Protein AF-A0A516HEY4-F1 (afdb_monomer_lite)

Sequence (66 aa):
MTLGYWIDFIIFLLIGLALI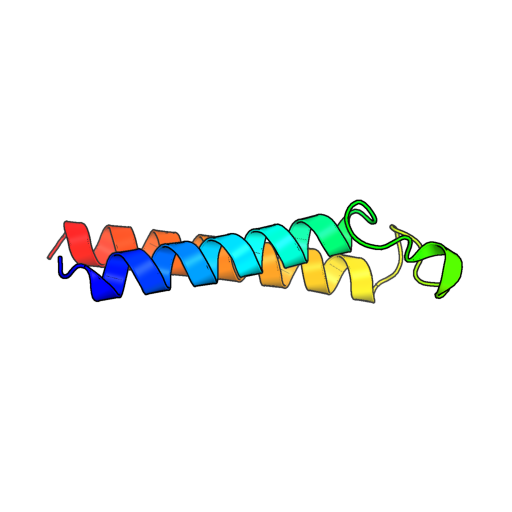SISRGKLIDLTSMGLETGSGPMRWFKYIGIALIMFQMFELIMLISS

Radius of gyration: 14.62 Å; chains: 1; bounding box: 33×13×46 Å

Foldseek 3Di:
DDPVLVVVLVVLLVQLVVLLCVLCCNNPVCVVVVDPNPDPVSVVSNVVSVVSNVVSVVVVVVVVVD

Secondary structure (DSSP, 8-state):
--HHHHHHHHHHHHHHHHHHHHHTTSSS-GGGGT--TTSHHHHHHHHHHHHHHHHHHHHHHHHHH-

Structure (mmCIF, N/CA/C/O backbone):
data_AF-A0A516HEY4-F1
#
_entry.id   AF-A0A516HEY4-F1
#
loop_
_atom_site.group_PDB
_atom_site.id
_atom_site.type_symbol
_atom_site.label_atom_id
_atom_site.label_alt_id
_atom_site.label_comp_id
_atom_site.label_asym_id
_atom_site.label_entity_id
_atom_site.label_seq_id
_atom_site.pdbx_PDB_ins_code
_atom_site.Cartn_x
_atom_site.Cartn_y
_atom_site.Cartn_z
_atom_site.occupancy
_atom_site.B_iso_or_equiv
_atom_site.auth_seq_id
_atom_site.auth_comp_id
_atom_site.auth_asym_id
_atom_site.auth_atom_id
_atom_site.pdbx_PDB_model_num
ATOM 1 N N . MET A 1 1 ? 12.788 -4.411 -17.132 1.00 74.38 1 MET A N 1
ATOM 2 C CA . MET A 1 1 ? 12.414 -3.569 -15.975 1.00 74.38 1 MET A CA 1
ATOM 3 C C . MET A 1 1 ? 13.608 -3.409 -15.055 1.00 74.38 1 MET A C 1
ATOM 5 O O . MET A 1 1 ? 14.279 -4.396 -14.777 1.00 74.38 1 MET A O 1
ATOM 9 N N . THR A 1 2 ? 13.903 -2.188 -14.627 1.00 83.69 2 THR A N 1
ATOM 10 C CA . THR A 1 2 ? 14.992 -1.885 -13.689 1.00 83.69 2 THR A CA 1
ATOM 11 C C . THR A 1 2 ? 14.669 -2.381 -12.279 1.00 83.69 2 THR A C 1
ATOM 13 O O . THR A 1 2 ? 13.509 -2.438 -11.882 1.00 83.69 2 THR A O 1
ATOM 16 N N . LEU A 1 3 ? 15.706 -2.703 -11.499 1.00 83.25 3 LEU A N 1
ATOM 17 C CA . LEU A 1 3 ? 15.577 -3.066 -10.080 1.00 83.25 3 LEU A CA 1
ATOM 18 C C . LEU A 1 3 ? 14.839 -1.996 -9.258 1.00 83.25 3 LEU A C 1
ATOM 20 O O . LEU A 1 3 ? 14.081 -2.347 -8.363 1.00 83.25 3 LEU A O 1
ATOM 24 N N . GLY A 1 4 ? 15.011 -0.712 -9.600 1.00 86.88 4 GLY A N 1
ATOM 25 C CA . GLY A 1 4 ? 14.316 0.399 -8.939 1.00 86.88 4 GLY A CA 1
ATOM 26 C C . GLY A 1 4 ? 12.791 0.277 -8.995 1.00 86.88 4 GLY A C 1
ATOM 27 O O . GLY A 1 4 ? 12.143 0.370 -7.961 1.00 86.88 4 GLY A O 1
ATOM 28 N N . TYR A 1 5 ? 12.231 -0.069 -10.161 1.00 86.12 5 TYR A N 1
ATOM 29 C CA . TYR A 1 5 ? 10.784 -0.264 -10.315 1.00 86.12 5 TYR A CA 1
ATOM 30 C C . TYR A 1 5 ? 10.240 -1.351 -9.379 1.00 86.12 5 TYR A C 1
ATOM 32 O O . TYR A 1 5 ? 9.190 -1.182 -8.770 1.00 86.12 5 TYR A O 1
ATOM 40 N N . TRP A 1 6 ? 10.964 -2.465 -9.229 1.00 86.62 6 TRP A N 1
ATOM 41 C CA . TRP A 1 6 ? 10.542 -3.556 -8.348 1.00 86.62 6 TRP A CA 1
ATOM 42 C C . TRP A 1 6 ? 10.585 -3.171 -6.868 1.00 86.62 6 TRP A C 1
ATOM 44 O O . TRP A 1 6 ? 9.731 -3.611 -6.100 1.00 86.62 6 TRP A O 1
ATOM 54 N N . ILE A 1 7 ? 11.555 -2.344 -6.471 1.00 89.88 7 ILE A N 1
ATOM 55 C CA . ILE A 1 7 ? 11.644 -1.814 -5.107 1.00 89.88 7 ILE A CA 1
ATOM 56 C C . ILE A 1 7 ? 10.449 -0.897 -4.834 1.00 89.88 7 ILE A C 1
ATOM 58 O O . ILE A 1 7 ? 9.741 -1.109 -3.848 1.00 89.88 7 ILE A O 1
ATOM 62 N N . ASP A 1 8 ? 10.174 0.048 -5.733 1.00 88.44 8 ASP A N 1
ATOM 63 C CA . ASP A 1 8 ? 9.035 0.960 -5.607 1.00 88.44 8 ASP A CA 1
ATOM 64 C C . ASP A 1 8 ? 7.714 0.181 -5.578 1.00 88.44 8 ASP A C 1
ATOM 66 O O . ASP A 1 8 ? 6.881 0.390 -4.694 1.00 88.44 8 ASP A O 1
ATOM 70 N N . PHE A 1 9 ? 7.558 -0.805 -6.466 1.00 88.19 9 PHE A N 1
ATOM 71 C CA . PHE A 1 9 ? 6.393 -1.686 -6.510 1.00 88.19 9 PHE A CA 1
ATOM 72 C C . PHE A 1 9 ? 6.142 -2.379 -5.166 1.00 88.19 9 PHE A C 1
ATOM 74 O O . PHE A 1 9 ? 5.023 -2.349 -4.652 1.00 88.19 9 PHE A O 1
ATOM 81 N N . ILE A 1 10 ? 7.176 -2.979 -4.566 1.00 91.56 10 ILE A N 1
ATOM 82 C CA . ILE A 1 10 ? 7.060 -3.661 -3.271 1.00 91.56 10 ILE A CA 1
ATOM 83 C C . ILE A 1 10 ? 6.693 -2.668 -2.162 1.00 91.56 10 ILE A C 1
ATOM 85 O O . ILE A 1 10 ? 5.836 -2.980 -1.335 1.00 91.56 10 ILE A O 1
ATOM 89 N N . ILE A 1 11 ? 7.287 -1.472 -2.148 1.00 91.69 11 ILE A N 1
ATOM 90 C CA . ILE A 1 11 ? 6.985 -0.437 -1.149 1.00 91.69 11 ILE A CA 1
ATOM 91 C C . ILE A 1 11 ? 5.512 -0.022 -1.233 1.00 91.69 11 ILE A C 1
ATOM 93 O O . ILE A 1 11 ? 4.804 -0.065 -0.223 1.00 91.69 11 ILE A O 1
ATOM 97 N N . PHE A 1 12 ? 5.014 0.319 -2.423 1.00 90.88 12 PHE A N 1
ATOM 98 C CA . PHE A 1 12 ? 3.617 0.721 -2.612 1.00 90.88 12 PHE A CA 1
ATOM 99 C C . PHE A 1 12 ? 2.633 -0.413 -2.306 1.00 90.88 12 PHE A C 1
ATOM 101 O O . PHE A 1 12 ? 1.590 -0.177 -1.687 1.00 90.88 12 PHE A O 1
ATOM 108 N N . LEU A 1 13 ? 2.982 -1.654 -2.655 1.00 91.25 13 LEU A N 1
ATOM 109 C CA . LEU A 1 13 ? 2.190 -2.834 -2.314 1.00 91.25 13 LEU A CA 1
ATOM 110 C C . LEU A 1 13 ? 2.082 -3.015 -0.791 1.00 91.25 13 LEU A C 1
ATOM 112 O O . LEU A 1 13 ? 0.988 -3.237 -0.266 1.00 91.25 13 LEU A O 1
ATOM 116 N N . LEU A 1 14 ? 3.196 -2.880 -0.069 1.00 92.00 14 LEU A N 1
ATOM 117 C CA . LEU A 1 14 ? 3.226 -2.971 1.391 1.00 92.00 14 LEU A CA 1
ATOM 118 C C . LEU A 1 14 ? 2.426 -1.845 2.052 1.00 92.00 14 LEU A C 1
ATOM 120 O O . LEU A 1 14 ? 1.688 -2.111 2.999 1.00 92.00 14 LEU A O 1
ATOM 124 N N . ILE A 1 15 ? 2.499 -0.617 1.533 1.00 92.06 15 ILE A N 1
ATOM 125 C CA . ILE A 1 15 ? 1.692 0.514 2.014 1.00 92.06 15 ILE A CA 1
ATOM 126 C C . ILE A 1 15 ? 0.195 0.228 1.829 1.00 92.06 15 ILE A C 1
ATOM 128 O O . ILE A 1 15 ? -0.586 0.396 2.770 1.00 92.06 15 ILE A O 1
ATOM 132 N N . GLY A 1 16 ? -0.216 -0.261 0.656 1.00 90.31 16 GLY A N 1
ATOM 133 C CA . GLY A 1 16 ? -1.607 -0.642 0.392 1.00 90.31 16 GLY A CA 1
ATOM 134 C C . GLY A 1 16 ? -2.103 -1.741 1.338 1.00 90.31 16 GLY A C 1
ATOM 135 O O . GLY A 1 16 ? -3.188 -1.637 1.918 1.00 90.31 16 GLY A O 1
ATOM 136 N N . LEU A 1 17 ? -1.284 -2.769 1.570 1.00 89.00 17 LEU A N 1
ATOM 137 C CA . LEU A 1 17 ? -1.5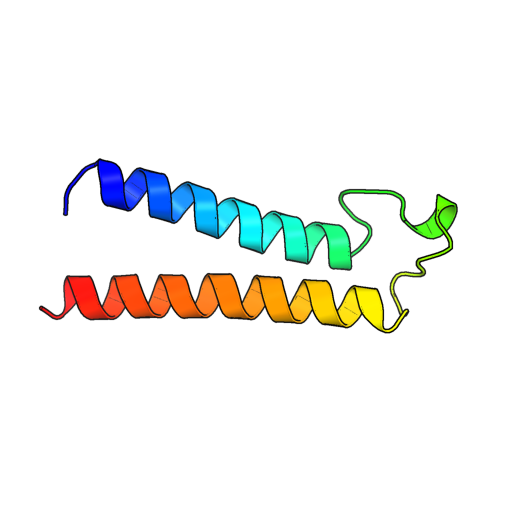84 -3.852 2.512 1.00 89.00 17 LEU A CA 1
ATOM 138 C C . LEU A 1 17 ? -1.634 -3.379 3.969 1.00 89.00 17 LEU A C 1
ATOM 140 O O . LEU A 1 17 ? -2.486 -3.849 4.732 1.00 89.00 17 LEU A O 1
ATOM 144 N N . ALA A 1 18 ? -0.770 -2.440 4.357 1.00 88.12 18 ALA A N 1
ATOM 145 C CA . ALA A 1 18 ? -0.777 -1.829 5.680 1.00 88.12 18 ALA A CA 1
ATOM 146 C C . ALA A 1 18 ? -2.061 -1.022 5.902 1.00 88.12 18 ALA A C 1
ATOM 148 O O . ALA A 1 18 ? -2.738 -1.236 6.903 1.00 88.12 18 ALA A O 1
ATOM 149 N N . LEU A 1 19 ? -2.473 -0.193 4.938 1.00 86.75 19 LEU A N 1
ATOM 150 C CA . LEU A 1 19 ? -3.742 0.551 4.965 1.00 86.75 19 LEU A CA 1
ATOM 151 C C . LEU A 1 19 ? -4.954 -0.376 5.116 1.00 86.75 19 LEU A C 1
ATOM 153 O O . LEU A 1 19 ? -5.827 -0.143 5.955 1.00 86.75 19 LEU A O 1
ATOM 157 N N . ILE A 1 20 ? -4.987 -1.477 4.361 1.00 85.38 20 ILE A N 1
ATOM 158 C CA . ILE A 1 20 ? -6.047 -2.488 4.480 1.00 85.38 20 ILE A CA 1
ATOM 159 C C . ILE A 1 20 ? -6.000 -3.168 5.854 1.00 85.38 20 ILE A C 1
ATOM 161 O O . ILE A 1 20 ? -7.045 -3.417 6.456 1.00 85.38 20 ILE A O 1
ATOM 165 N N . SER A 1 21 ? -4.819 -3.465 6.382 1.00 82.94 21 SER A N 1
ATOM 166 C CA . SER A 1 21 ? -4.670 -4.135 7.678 1.00 82.94 21 SER A CA 1
ATOM 167 C C . SER A 1 21 ? -5.019 -3.219 8.859 1.00 82.94 21 SER A C 1
ATOM 169 O O . SER A 1 21 ? -5.665 -3.674 9.807 1.00 82.94 21 SER A O 1
ATOM 171 N N . ILE A 1 22 ? -4.702 -1.924 8.764 1.00 82.81 22 ILE A N 1
ATOM 172 C CA . ILE A 1 22 ? -5.155 -0.865 9.681 1.00 82.81 22 ILE A CA 1
ATOM 173 C C . ILE A 1 22 ? -6.680 -0.763 9.622 1.00 82.81 22 ILE A C 1
ATOM 175 O O . ILE A 1 22 ? -7.334 -0.812 10.659 1.00 82.81 22 ILE A O 1
ATOM 179 N N . SER A 1 23 ? -7.271 -0.756 8.421 1.00 79.88 23 SER A N 1
ATOM 180 C CA . SER A 1 23 ? -8.732 -0.686 8.269 1.00 79.88 23 SER A CA 1
ATOM 181 C C . SER A 1 23 ? -9.488 -1.859 8.906 1.00 79.88 23 SER A C 1
ATOM 183 O O . SER A 1 23 ? -10.673 -1.762 9.212 1.00 79.88 23 SER A O 1
ATOM 185 N N . ARG A 1 24 ? -8.814 -2.996 9.102 1.00 75.31 24 ARG A N 1
ATOM 186 C CA . ARG A 1 24 ? -9.380 -4.189 9.743 1.00 75.31 24 ARG A CA 1
ATOM 187 C C . ARG A 1 24 ? -9.156 -4.215 11.257 1.00 75.31 24 ARG A C 1
ATOM 189 O O . ARG A 1 24 ? -9.537 -5.198 11.881 1.00 75.31 24 ARG A O 1
ATOM 196 N N . GLY A 1 25 ? -8.509 -3.197 11.831 1.00 68.56 25 GLY A N 1
ATOM 197 C CA . GLY A 1 25 ? -8.113 -3.190 13.243 1.00 68.56 25 GLY A CA 1
ATOM 198 C C . GLY A 1 25 ? -7.061 -4.249 13.581 1.00 68.56 25 GLY A C 1
ATOM 199 O O . GLY A 1 25 ? -6.906 -4.613 14.738 1.00 68.56 25 GLY A O 1
ATOM 200 N N . LYS A 1 26 ? -6.366 -4.797 12.572 1.00 66.56 26 LYS A N 1
ATOM 201 C CA . LYS A 1 26 ? -5.448 -5.936 12.737 1.00 66.56 26 LYS A CA 1
ATOM 202 C C . LYS A 1 26 ? -4.010 -5.513 13.046 1.00 66.56 26 LYS A C 1
ATOM 204 O O . LYS A 1 26 ? -3.223 -6.336 13.494 1.00 66.56 26 LYS A O 1
ATOM 209 N N . LEU A 1 27 ? -3.670 -4.261 12.735 1.00 62.84 27 LEU A N 1
ATOM 210 C CA . LEU A 1 27 ? -2.320 -3.696 12.857 1.00 62.84 27 LEU A CA 1
ATOM 211 C C . LEU A 1 27 ? -2.177 -2.759 14.059 1.00 62.84 27 LEU A C 1
ATOM 213 O O . LEU A 1 27 ? -1.116 -2.690 14.664 1.00 62.84 27 LEU A O 1
ATOM 217 N N . ILE A 1 28 ? -3.243 -2.031 14.385 1.00 63.00 28 ILE A N 1
ATOM 218 C CA . ILE A 1 28 ? -3.303 -1.090 15.499 1.00 63.00 28 ILE A CA 1
ATOM 219 C C . ILE A 1 28 ? -4.627 -1.366 16.197 1.00 63.00 28 ILE A C 1
ATOM 221 O O . ILE A 1 28 ? -5.660 -1.460 15.525 1.00 63.00 28 ILE A O 1
ATOM 225 N N . ASP A 1 29 ? -4.592 -1.507 17.521 1.00 60.16 29 ASP A N 1
ATOM 226 C CA . ASP A 1 29 ? -5.801 -1.618 18.329 1.00 60.16 29 ASP A CA 1
ATOM 227 C C . ASP A 1 29 ? -6.492 -0.251 18.398 1.00 60.16 29 ASP A C 1
ATOM 229 O O . ASP A 1 29 ? -6.328 0.551 19.318 1.00 60.16 29 ASP A O 1
ATOM 233 N N . LEU A 1 30 ? -7.218 0.039 17.327 1.00 60.56 30 LEU A N 1
ATOM 234 C CA . LEU A 1 30 ? -7.910 1.296 17.069 1.00 60.56 30 LEU A CA 1
ATOM 235 C C . LEU A 1 30 ? -9.154 1.460 17.954 1.00 60.56 30 LEU A C 1
ATOM 237 O O . LEU A 1 30 ? -9.686 2.566 18.048 1.00 60.56 30 LEU A O 1
ATOM 241 N N . THR A 1 31 ? -9.561 0.405 18.676 1.00 58.03 31 THR A N 1
ATOM 242 C CA . THR A 1 31 ? -10.610 0.495 19.701 1.00 58.03 31 THR A CA 1
ATOM 243 C C . THR A 1 31 ? -10.182 1.392 20.864 1.00 58.03 31 THR A C 1
ATOM 245 O O . THR A 1 31 ? -10.988 2.186 21.344 1.00 58.03 31 THR A O 1
ATOM 248 N N . SER A 1 32 ? -8.890 1.386 21.226 1.00 57.69 32 SER A N 1
ATOM 249 C CA . SER A 1 32 ? -8.309 2.310 22.216 1.00 57.69 32 SER A CA 1
ATOM 250 C C . SER A 1 32 ? -8.343 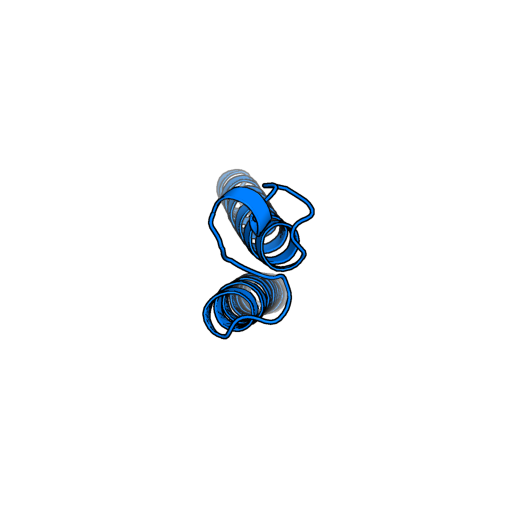3.783 21.780 1.00 57.69 32 SER A C 1
ATOM 252 O O . SER A 1 32 ? -8.313 4.682 22.617 1.00 57.69 32 SER A O 1
ATOM 254 N N . MET A 1 33 ? -8.450 4.033 20.470 1.00 60.75 33 MET A N 1
ATOM 255 C CA . MET A 1 33 ? -8.534 5.366 19.864 1.00 60.75 33 MET A CA 1
ATOM 256 C C . MET A 1 33 ? -9.976 5.773 19.510 1.00 60.75 33 MET A C 1
ATOM 258 O O . MET A 1 33 ? -10.176 6.793 18.854 1.00 60.75 33 MET A O 1
ATOM 262 N N . GLY A 1 34 ? -10.986 4.986 19.905 1.00 58.22 34 GLY A N 1
ATOM 263 C CA . GLY A 1 34 ? -12.396 5.247 19.576 1.00 58.22 34 GLY A CA 1
ATOM 264 C C . GLY A 1 34 ? -12.748 5.044 18.096 1.00 58.22 34 GLY A C 1
ATOM 265 O O . GLY A 1 34 ? -13.832 5.417 17.651 1.00 58.22 34 GLY A O 1
ATOM 266 N N . LEU A 1 35 ? -11.841 4.449 17.318 1.00 58.28 35 LEU A N 1
ATOM 267 C CA . LEU A 1 35 ? -12.029 4.115 15.912 1.00 58.28 35 LEU A CA 1
ATOM 268 C C . LEU A 1 35 ? -12.494 2.663 15.821 1.00 58.28 35 LEU A C 1
ATOM 270 O O . LEU A 1 35 ? -11.716 1.736 15.593 1.00 58.28 35 LEU A O 1
ATOM 274 N N . GLU A 1 36 ? -13.792 2.459 16.023 1.00 59.88 36 GLU A N 1
ATOM 275 C CA . GLU A 1 36 ? -14.404 1.149 15.827 1.00 59.88 36 GLU A CA 1
ATOM 276 C C . GLU A 1 36 ? -14.199 0.678 14.380 1.00 59.88 36 GLU A C 1
ATOM 278 O O . GLU A 1 36 ? -14.269 1.466 13.429 1.00 59.88 36 GLU A O 1
ATOM 283 N N . THR A 1 37 ? -14.014 -0.629 14.190 1.00 57.12 37 THR A N 1
ATOM 284 C CA . THR A 1 37 ? -13.842 -1.309 12.891 1.00 57.12 37 THR A CA 1
ATOM 285 C C . THR A 1 37 ? -15.028 -1.148 11.924 1.00 57.12 37 THR A C 1
ATOM 287 O O . THR A 1 37 ? -14.962 -1.612 10.785 1.00 57.12 37 THR A O 1
ATOM 290 N N . GLY A 1 38 ? -16.095 -0.452 12.335 1.00 54.75 38 GLY A N 1
ATOM 291 C CA . GLY A 1 38 ? -17.235 -0.040 11.509 1.00 54.75 38 GLY A CA 1
ATOM 292 C C . GLY A 1 38 ? -17.325 1.464 11.213 1.00 54.75 38 GLY A C 1
ATOM 293 O O . GLY A 1 38 ? -18.205 1.870 10.452 1.00 54.75 38 GLY A O 1
ATOM 294 N N . SER A 1 39 ? -16.439 2.291 11.775 1.00 62.28 39 SER A N 1
ATOM 295 C CA . SER A 1 39 ? -16.475 3.749 11.628 1.00 62.28 39 SER A CA 1
ATOM 296 C C . SER A 1 39 ? -16.159 4.194 10.189 1.00 62.28 39 SER A C 1
ATOM 298 O O . SER A 1 39 ? -15.354 3.587 9.478 1.00 62.28 39 SER A O 1
ATOM 300 N N . GLY A 1 40 ? -16.807 5.278 9.742 1.00 66.75 40 GLY A N 1
ATOM 301 C CA . GLY A 1 40 ? -16.600 5.897 8.424 1.00 66.75 40 GLY A CA 1
ATOM 302 C C . GLY A 1 40 ?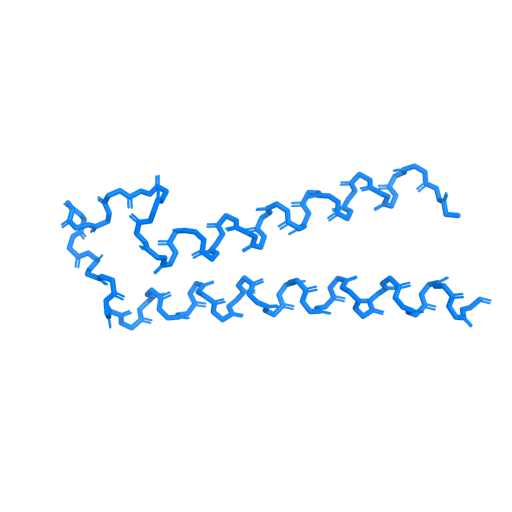 -15.130 6.003 7.971 1.00 66.75 40 GLY A C 1
ATOM 303 O O . GLY A 1 40 ? -14.830 5.532 6.872 1.00 66.75 40 GLY A O 1
ATOM 304 N N . PRO A 1 41 ? -14.195 6.543 8.780 1.00 68.75 41 PRO A N 1
ATOM 305 C CA . PRO A 1 41 ? -12.778 6.659 8.406 1.00 68.75 41 PRO A CA 1
ATOM 306 C C . PRO A 1 41 ? -12.097 5.312 8.129 1.00 68.75 41 PRO A C 1
ATOM 308 O O . PRO A 1 41 ? -11.286 5.207 7.209 1.00 68.75 41 PRO A O 1
ATOM 311 N N . MET A 1 42 ? -12.477 4.252 8.842 1.00 73.81 42 MET A N 1
ATOM 312 C CA . MET A 1 42 ? -11.928 2.909 8.649 1.00 73.81 42 MET A CA 1
ATOM 313 C C . MET A 1 42 ? -12.226 2.369 7.241 1.00 73.81 42 MET A C 1
ATOM 315 O O . MET A 1 42 ? -11.363 1.786 6.580 1.00 73.81 42 MET A O 1
ATOM 319 N N . ARG A 1 43 ? -13.442 2.625 6.733 1.00 78.44 43 ARG A N 1
ATOM 320 C CA . ARG A 1 43 ? -13.817 2.273 5.354 1.00 78.44 43 ARG A CA 1
ATOM 321 C C . ARG A 1 43 ? -12.987 3.037 4.324 1.00 78.44 43 ARG A C 1
ATOM 323 O O . ARG A 1 43 ? -12.598 2.437 3.327 1.00 78.44 43 ARG A O 1
ATOM 330 N N . TRP A 1 44 ? -12.678 4.311 4.564 1.00 81.56 44 TRP A N 1
ATOM 331 C CA . TRP A 1 44 ? -11.847 5.107 3.655 1.00 81.56 44 TRP A CA 1
ATOM 332 C C . TRP A 1 44 ? -10.434 4.539 3.521 1.00 81.56 44 TRP A C 1
ATOM 334 O O . TRP A 1 44 ? -9.984 4.323 2.398 1.00 81.56 44 TRP A O 1
ATOM 344 N N . PHE A 1 45 ? -9.775 4.185 4.629 1.00 83.56 45 PHE A N 1
ATOM 345 C CA . PHE A 1 45 ? -8.449 3.551 4.582 1.00 83.56 45 PHE A CA 1
ATOM 346 C C . PHE A 1 45 ? -8.450 2.241 3.787 1.00 83.56 45 PHE A C 1
ATOM 348 O O . PHE A 1 45 ? -7.532 1.989 3.006 1.00 83.56 45 PHE A O 1
ATOM 355 N N . LYS A 1 46 ? -9.513 1.436 3.920 1.00 84.31 46 LYS A N 1
ATOM 356 C CA . LYS A 1 46 ? -9.691 0.216 3.125 1.00 84.31 46 LYS A CA 1
ATOM 357 C C . LYS A 1 46 ? -9.757 0.523 1.628 1.00 84.31 46 LYS A C 1
ATOM 359 O O . LYS A 1 46 ? -9.059 -0.122 0.851 1.00 84.31 46 LYS A O 1
ATOM 364 N N . TYR A 1 47 ? -10.597 1.473 1.219 1.00 87.62 47 TYR A N 1
ATOM 365 C CA . TYR A 1 47 ? -10.770 1.809 -0.197 1.00 87.62 47 TYR A CA 1
ATOM 366 C C . TYR A 1 47 ? -9.519 2.443 -0.802 1.00 87.62 47 TYR A C 1
ATOM 368 O O . TYR A 1 47 ? -9.149 2.078 -1.913 1.00 87.62 47 TYR A O 1
ATOM 376 N N . ILE A 1 48 ? -8.829 3.310 -0.058 1.00 89.50 48 ILE A N 1
ATOM 377 C CA . ILE A 1 48 ? -7.558 3.910 -0.486 1.00 89.50 48 ILE A CA 1
ATOM 378 C C . ILE A 1 48 ? -6.495 2.824 -0.682 1.00 89.50 48 ILE A C 1
ATOM 380 O O . ILE A 1 48 ? -5.839 2.795 -1.719 1.00 89.50 48 ILE A O 1
ATOM 384 N N . GLY A 1 49 ? -6.360 1.890 0.267 1.00 89.12 49 GLY A N 1
ATOM 385 C CA . GLY A 1 49 ? -5.415 0.777 0.142 1.00 89.12 49 GLY A CA 1
ATOM 386 C C . GLY A 1 49 ? -5.720 -0.139 -1.048 1.00 89.12 49 GLY A C 1
ATOM 387 O O . GLY A 1 49 ? -4.806 -0.534 -1.766 1.00 89.12 49 GLY A O 1
ATOM 388 N N . ILE A 1 50 ? -7.001 -0.435 -1.307 1.00 89.75 50 ILE A N 1
ATOM 389 C CA . ILE A 1 50 ? -7.421 -1.212 -2.487 1.00 89.75 50 ILE A CA 1
ATOM 390 C C . ILE A 1 50 ? -7.108 -0.453 -3.782 1.00 89.75 50 ILE A C 1
ATOM 392 O O . ILE A 1 50 ? -6.559 -1.047 -4.706 1.00 89.75 50 ILE A O 1
ATOM 396 N N . ALA A 1 51 ? -7.419 0.844 -3.849 1.00 90.50 51 ALA A N 1
ATOM 397 C CA . ALA A 1 51 ? -7.162 1.670 -5.027 1.00 90.50 51 ALA A CA 1
ATOM 398 C C . ALA A 1 51 ? -5.665 1.746 -5.357 1.00 90.50 51 ALA A C 1
ATOM 400 O O . ALA A 1 51 ? -5.295 1.593 -6.517 1.00 90.50 51 ALA A O 1
ATOM 401 N N . LEU A 1 52 ? -4.811 1.892 -4.338 1.00 91.62 52 LEU A N 1
ATOM 402 C CA . LEU A 1 52 ? -3.352 1.858 -4.477 1.00 91.62 52 LEU A CA 1
ATOM 403 C C . LEU A 1 52 ? -2.866 0.544 -5.097 1.00 91.62 52 LEU A C 1
ATOM 405 O O . LEU A 1 52 ? -2.107 0.562 -6.060 1.00 91.62 52 LEU A O 1
ATOM 409 N N . ILE A 1 53 ? -3.342 -0.598 -4.591 1.00 92.19 53 ILE A N 1
ATOM 410 C CA . ILE A 1 53 ? -2.963 -1.911 -5.133 1.00 92.19 53 ILE A CA 1
ATOM 411 C C . ILE A 1 53 ? -3.460 -2.067 -6.576 1.00 92.19 53 ILE A C 1
ATOM 413 O O . ILE A 1 53 ? -2.715 -2.543 -7.427 1.00 92.19 53 ILE A O 1
ATOM 417 N N . MET A 1 54 ? -4.698 -1.660 -6.873 1.00 92.62 54 MET A N 1
ATOM 418 C CA . MET A 1 54 ? -5.251 -1.749 -8.229 1.00 92.62 54 MET A CA 1
ATOM 419 C C . MET A 1 54 ? -4.481 -0.884 -9.226 1.00 92.62 54 MET A C 1
ATOM 421 O O . MET A 1 54 ? -4.173 -1.356 -10.319 1.00 92.62 54 MET A O 1
ATOM 425 N N . PHE A 1 55 ? -4.149 0.351 -8.846 1.00 90.62 55 PHE A N 1
ATOM 426 C CA . PHE A 1 55 ? -3.340 1.248 -9.666 1.00 90.62 55 PHE A CA 1
ATOM 427 C C . PHE A 1 55 ? -1.974 0.628 -9.969 1.00 90.62 55 PHE A C 1
ATOM 429 O O . PHE A 1 55 ? -1.562 0.577 -11.125 1.00 90.62 55 PHE A O 1
ATOM 436 N N . GLN A 1 56 ? -1.332 0.033 -8.962 1.00 88.81 56 GLN A N 1
ATOM 437 C CA . GLN A 1 56 ? -0.014 -0.559 -9.148 1.00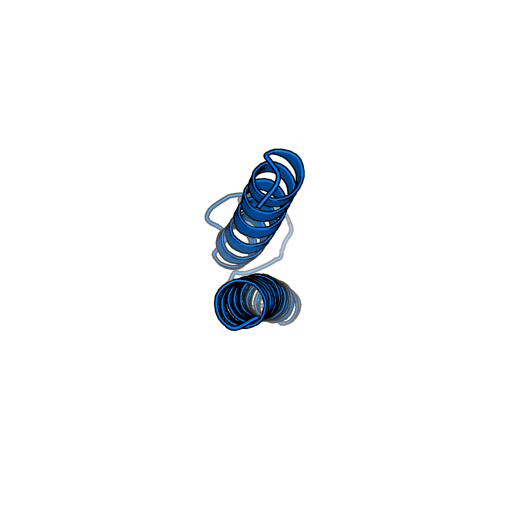 88.81 56 GLN A CA 1
ATOM 438 C C . GLN A 1 56 ? -0.022 -1.824 -10.007 1.00 88.81 56 GLN A C 1
ATOM 440 O O . GLN A 1 56 ? 0.906 -2.060 -10.780 1.00 88.81 56 GLN A O 1
ATOM 445 N N . MET A 1 57 ? -1.094 -2.615 -9.939 1.00 90.12 57 MET A N 1
ATOM 446 C CA . MET A 1 57 ? -1.295 -3.740 -10.857 1.00 90.12 57 MET A CA 1
ATOM 447 C C . MET A 1 57 ? -1.558 -3.265 -12.289 1.00 90.12 57 MET A C 1
ATOM 449 O O . MET A 1 57 ? -1.077 -3.887 -13.233 1.00 90.12 57 MET A O 1
ATOM 453 N N . PHE A 1 58 ? -2.285 -2.160 -12.465 1.00 90.56 58 PHE A N 1
ATOM 454 C CA . PHE A 1 58 ? -2.510 -1.568 -13.780 1.00 90.56 58 PHE A CA 1
ATOM 455 C C . PHE A 1 58 ? -1.205 -1.061 -14.409 1.00 90.56 58 PHE A C 1
ATOM 457 O O . PHE A 1 58 ? -0.932 -1.385 -15.564 1.00 90.56 58 PHE A O 1
ATOM 464 N N . GLU A 1 59 ? -0.363 -0.348 -13.653 1.00 87.12 59 GLU A N 1
ATOM 465 C CA . GLU A 1 59 ? 0.963 0.071 -14.128 1.00 87.12 59 GLU A CA 1
ATOM 466 C C . GLU A 1 59 ? 1.833 -1.122 -14.536 1.00 87.12 59 GLU A C 1
ATOM 468 O O . GLU A 1 59 ? 2.478 -1.084 -15.582 1.00 87.12 59 GLU A O 1
ATOM 473 N N . LEU A 1 60 ? 1.820 -2.204 -13.749 1.00 87.50 60 LEU A N 1
ATOM 474 C CA . LEU A 1 60 ? 2.558 -3.426 -14.072 1.00 87.50 60 LEU A CA 1
ATOM 475 C C . LEU A 1 60 ? 2.079 -4.049 -15.391 1.00 87.50 60 LEU A C 1
ATOM 477 O O . LEU A 1 60 ? 2.901 -4.434 -16.220 1.00 87.50 60 LEU A O 1
ATOM 481 N N . ILE A 1 61 ? 0.764 -4.122 -15.611 1.00 90.19 61 ILE A N 1
ATOM 482 C CA . ILE A 1 61 ? 0.181 -4.649 -16.855 1.00 90.19 61 ILE A CA 1
ATOM 483 C C . ILE A 1 61 ? 0.569 -3.774 -18.052 1.00 90.19 61 ILE A C 1
ATOM 485 O O . ILE A 1 61 ? 0.987 -4.298 -19.086 1.00 90.19 61 ILE A O 1
ATOM 489 N N . MET A 1 62 ? 0.466 -2.450 -17.918 1.00 88.88 62 MET A N 1
ATOM 490 C CA . MET A 1 62 ? 0.852 -1.500 -18.968 1.00 88.88 62 MET A CA 1
ATOM 491 C C . MET A 1 62 ? 2.335 -1.626 -19.326 1.00 88.88 62 MET A C 1
ATOM 493 O O . MET A 1 62 ? 2.688 -1.632 -20.498 1.00 88.88 62 MET A O 1
ATOM 497 N N . LEU A 1 63 ? 3.196 -1.798 -18.325 1.00 83.88 63 LEU A N 1
ATOM 498 C CA . LEU A 1 63 ? 4.638 -1.926 -18.518 1.00 83.88 63 LEU A CA 1
ATOM 499 C C . LEU A 1 63 ? 5.056 -3.278 -19.123 1.00 83.88 63 LEU A C 1
ATOM 501 O O . LEU A 1 63 ? 6.102 -3.367 -19.755 1.00 83.88 63 LEU A O 1
ATOM 505 N N . ILE A 1 64 ? 4.275 -4.343 -18.917 1.00 84.12 64 ILE A N 1
ATOM 506 C CA . ILE A 1 64 ? 4.507 -5.657 -19.549 1.00 84.12 64 ILE A CA 1
ATOM 507 C C . ILE A 1 64 ? 3.981 -5.687 -20.993 1.00 84.12 64 ILE A C 1
ATOM 509 O O . ILE A 1 64 ? 4.482 -6.456 -21.810 1.00 84.12 64 ILE A O 1
ATOM 513 N N . SER A 1 65 ? 2.955 -4.890 -21.299 1.00 78.81 65 SER A N 1
ATOM 514 C CA . SER A 1 65 ? 2.318 -4.840 -22.622 1.00 78.81 65 SER A CA 1
ATOM 515 C C . SER A 1 65 ? 2.958 -3.846 -23.601 1.00 78.81 65 SER A C 1
ATOM 517 O O . SER A 1 65 ? 2.596 -3.866 -24.778 1.00 78.81 65 SER A O 1
ATOM 519 N N . SER A 1 66 ? 3.902 -3.017 -23.138 1.00 65.19 66 SER A N 1
ATOM 520 C CA . SER A 1 66 ? 4.757 -2.133 -23.949 1.00 65.19 66 SER A CA 1
ATOM 521 C C . SER A 1 66 ? 6.061 -2.806 -24.364 1.00 65.19 66 SER A C 1
ATOM 523 O O . SER A 1 66 ? 6.450 -2.657 -25.541 1.00 65.19 66 SER A O 1
#

pLDDT: mean 79.88, std 12.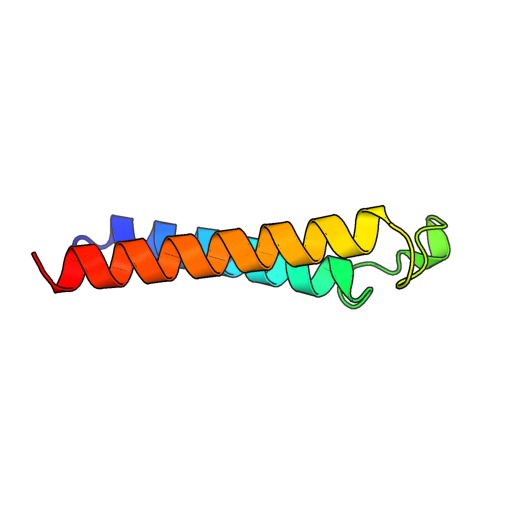08, range [54.75, 92.62]